Protein AF-A0A0D5M1M5-F1 (afdb_monomer_lite)

Sequence (143 aa):
MPSWPAIWQRRTAANPTSPWNDLGEPILQALVSACLTSKDVRKRLDKTRSEYARRREELSTALQAQGIDVLPVSGGFNVRVPLPQDAKDVAYALAKKGWLVRLGSTFEVQGSVEAIRVTVSTLQDGQAQRFAVDLKSCFARRP

Radius of gyration: 23.08 Å; chains: 1; bounding box: 60×32×63 Å

pLDDT: mean 82.31, std 17.96, range [35.56, 97.81]

Secondary structure (DSSP, 8-state):
-PPPPGGGSS-SSS-S--TTSSSHHHHHHHHHHHHHH-HHHHHHHHHHHHHHHHHHHHHHHHHHHTT---PPP-STTEEEEE-SS-HHHHHHHHHHTT---EEGGGG-SSS---EEEEE-TTPPTTHHHHHHHHHHHHS----

Structure (mmCIF, N/CA/C/O backbone):
data_AF-A0A0D5M1M5-F1
#
_entry.id   AF-A0A0D5M1M5-F1
#
loop_
_atom_site.group_PDB
_atom_site.id
_atom_site.type_symbol
_atom_site.label_atom_id
_atom_site.label_alt_id
_atom_site.label_comp_id
_atom_site.label_asym_id
_atom_site.label_entity_id
_atom_site.label_seq_id
_atom_site.pdbx_PDB_ins_code
_atom_site.Cartn_x
_atom_site.Cartn_y
_atom_site.Cartn_z
_atom_site.occupancy
_atom_site.B_iso_or_equiv
_atom_site.auth_seq_id
_atom_site.auth_comp_id
_atom_site.auth_asym_id
_atom_site.auth_atom_id
_atom_site.pdbx_PDB_model_num
ATOM 1 N N . MET A 1 1 ? 37.534 -10.722 -40.300 1.00 35.56 1 MET A N 1
ATOM 2 C CA . MET A 1 1 ? 37.577 -10.761 -38.821 1.00 35.56 1 MET A CA 1
ATOM 3 C C . MET A 1 1 ? 36.693 -9.641 -38.296 1.00 35.56 1 MET A C 1
ATOM 5 O O . MET A 1 1 ? 36.951 -8.508 -38.685 1.00 35.56 1 MET A O 1
ATOM 9 N N . PRO A 1 2 ? 35.627 -9.904 -37.522 1.00 40.38 2 PRO A N 1
ATOM 10 C CA . PRO A 1 2 ? 34.768 -8.829 -37.040 1.00 40.38 2 PRO A CA 1
ATOM 11 C C . PRO A 1 2 ? 35.430 -8.116 -35.852 1.00 40.38 2 PRO A C 1
ATOM 13 O O . PRO A 1 2 ? 35.797 -8.744 -34.860 1.00 40.38 2 PRO A O 1
ATOM 16 N N . SER A 1 3 ? 35.612 -6.802 -35.982 1.00 47.62 3 SER A N 1
ATOM 17 C CA . SER A 1 3 ? 36.157 -5.925 -34.945 1.00 47.62 3 SER A CA 1
ATOM 18 C C . SER A 1 3 ? 35.065 -5.543 -33.944 1.00 47.62 3 SER A C 1
ATOM 20 O O . SER A 1 3 ? 34.084 -4.894 -34.310 1.00 47.62 3 SER A O 1
ATOM 22 N N . TRP A 1 4 ? 35.232 -5.932 -32.683 1.00 46.00 4 TRP A N 1
ATOM 23 C CA . TRP A 1 4 ? 34.316 -5.573 -31.599 1.00 46.00 4 TRP A CA 1
ATOM 24 C C . TRP A 1 4 ? 34.488 -4.107 -31.138 1.00 46.00 4 TRP A C 1
ATOM 26 O O . TRP A 1 4 ? 35.584 -3.557 -31.271 1.00 46.00 4 TRP A O 1
ATOM 36 N N . PRO A 1 5 ? 33.447 -3.467 -30.562 1.00 47.94 5 PRO A N 1
ATOM 37 C CA . PRO A 1 5 ? 33.516 -2.098 -30.034 1.00 47.94 5 PRO A CA 1
ATOM 38 C C . PRO A 1 5 ? 34.494 -1.938 -28.853 1.00 47.94 5 PRO A C 1
ATOM 40 O O . PRO A 1 5 ? 34.624 -2.836 -28.020 1.00 47.94 5 PRO A O 1
ATOM 43 N N . ALA A 1 6 ? 35.105 -0.753 -28.718 1.00 52.12 6 ALA A N 1
ATOM 44 C CA . ALA A 1 6 ? 36.181 -0.435 -27.760 1.00 52.12 6 ALA A CA 1
ATOM 45 C C . ALA A 1 6 ? 35.868 -0.716 -26.273 1.00 52.12 6 ALA A C 1
ATOM 47 O O . ALA A 1 6 ? 36.783 -0.901 -25.470 1.00 52.12 6 ALA A O 1
ATOM 48 N N . ILE A 1 7 ? 34.588 -0.794 -25.891 1.00 50.28 7 ILE A N 1
ATOM 49 C CA . ILE A 1 7 ? 34.168 -1.097 -24.512 1.00 50.28 7 ILE A CA 1
ATOM 50 C C . ILE A 1 7 ? 34.529 -2.530 -24.080 1.00 50.28 7 ILE A C 1
ATOM 52 O O . ILE A 1 7 ? 34.652 -2.793 -22.888 1.00 50.28 7 ILE A O 1
ATOM 56 N N . TRP A 1 8 ? 34.754 -3.436 -25.039 1.00 50.66 8 TRP A N 1
ATOM 57 C CA . TRP A 1 8 ? 35.097 -4.843 -24.797 1.00 50.66 8 TRP A CA 1
ATOM 58 C C . TRP A 1 8 ? 36.598 -5.141 -24.879 1.00 50.66 8 TRP A C 1
ATOM 60 O O . TRP A 1 8 ? 37.022 -6.249 -24.568 1.00 50.66 8 TRP A O 1
ATOM 70 N N . GLN A 1 9 ? 37.426 -4.165 -25.261 1.00 54.56 9 GLN A N 1
ATOM 71 C CA . GLN A 1 9 ? 38.876 -4.358 -25.401 1.00 54.56 9 GLN A CA 1
ATOM 72 C C . GLN A 1 9 ? 39.642 -4.225 -24.074 1.00 54.56 9 GLN A C 1
ATOM 74 O O . GLN A 1 9 ? 40.811 -4.587 -23.999 1.00 54.56 9 GLN A O 1
ATOM 79 N N . ARG A 1 10 ? 39.007 -3.727 -23.005 1.00 49.62 10 ARG A N 1
ATOM 80 C CA . ARG A 1 10 ? 39.682 -3.336 -21.753 1.00 49.62 10 ARG A CA 1
ATOM 81 C C . ARG A 1 10 ? 39.542 -4.364 -20.616 1.00 49.62 10 ARG A C 1
ATOM 83 O O . ARG A 1 10 ? 39.410 -3.981 -19.458 1.00 49.62 10 ARG A O 1
ATOM 90 N N . ARG A 1 11 ? 39.536 -5.665 -20.936 1.00 49.06 11 ARG A N 1
ATOM 91 C CA . ARG A 1 11 ? 39.347 -6.765 -19.962 1.00 49.06 11 ARG A CA 1
ATOM 92 C C . ARG A 1 11 ? 40.309 -7.955 -20.135 1.00 49.06 11 ARG A C 1
ATOM 94 O O . ARG A 1 11 ? 39.995 -9.055 -19.711 1.00 49.06 11 ARG A O 1
ATOM 101 N N . THR A 1 12 ? 41.490 -7.766 -20.727 1.00 44.12 12 THR A N 1
ATOM 102 C CA . THR A 1 12 ? 42.458 -8.868 -20.947 1.00 44.12 12 THR A CA 1
ATOM 103 C C . THR A 1 12 ? 43.693 -8.835 -20.039 1.00 44.12 12 THR A C 1
ATOM 105 O O . THR A 1 12 ? 44.698 -9.452 -20.372 1.00 44.12 12 THR A O 1
ATOM 108 N N . ALA A 1 13 ? 43.654 -8.152 -18.888 1.00 46.38 13 ALA A N 1
ATOM 109 C CA . ALA A 1 13 ? 44.827 -8.044 -18.006 1.00 46.38 13 ALA A CA 1
ATOM 110 C C . ALA A 1 13 ? 44.547 -8.257 -16.503 1.00 46.38 13 ALA A C 1
ATOM 112 O O . ALA A 1 13 ? 45.207 -7.641 -15.671 1.00 46.38 13 ALA A O 1
ATOM 113 N N . ALA A 1 14 ? 43.597 -9.122 -16.125 1.00 45.53 14 ALA A N 1
ATOM 114 C CA . ALA A 1 14 ? 43.410 -9.497 -14.719 1.00 45.53 14 ALA A CA 1
ATOM 115 C C . ALA A 1 14 ? 43.052 -10.988 -14.539 1.00 45.53 14 ALA A C 1
ATOM 117 O O . ALA A 1 14 ? 41.954 -11.406 -14.871 1.00 45.53 14 ALA A O 1
ATOM 118 N N . ASN A 1 15 ? 44.023 -11.736 -13.997 1.00 42.28 15 ASN A N 1
ATOM 119 C CA . ASN A 1 15 ? 43.962 -12.967 -13.185 1.00 42.28 15 ASN A CA 1
ATOM 120 C C . ASN A 1 15 ? 43.069 -14.167 -13.641 1.00 42.28 15 ASN A C 1
ATOM 122 O O . ASN A 1 15 ? 41.848 -14.088 -13.550 1.00 42.28 15 ASN A O 1
ATOM 126 N N . PRO A 1 16 ? 43.640 -15.332 -14.030 1.00 46.12 16 PRO A N 1
ATOM 127 C CA . PRO A 1 16 ? 42.910 -16.401 -14.730 1.00 46.12 16 PRO A CA 1
ATOM 128 C C . PRO A 1 16 ? 42.181 -17.458 -13.862 1.00 46.12 16 PRO A C 1
ATOM 130 O O . PRO A 1 16 ? 41.919 -18.548 -14.364 1.00 46.12 16 PRO A O 1
ATOM 133 N N . THR A 1 17 ? 41.839 -17.221 -12.588 1.00 50.34 17 THR A N 1
ATOM 134 C CA . THR A 1 17 ? 41.402 -18.322 -11.685 1.00 50.34 17 THR A CA 1
ATOM 135 C C . THR A 1 17 ? 40.003 -18.242 -11.063 1.00 50.34 17 THR A C 1
ATOM 137 O O . THR A 1 17 ? 39.734 -18.986 -10.123 1.00 50.34 17 THR A O 1
ATOM 140 N N . SER A 1 18 ? 39.053 -17.459 -11.588 1.00 46.69 18 SER A N 1
ATOM 141 C CA . SER A 1 18 ? 37.647 -17.593 -11.151 1.00 46.69 18 SER A CA 1
ATOM 142 C C . SER A 1 18 ? 36.665 -17.699 -12.322 1.00 46.69 18 SER A C 1
ATOM 144 O O . SER A 1 18 ? 36.302 -16.680 -12.906 1.00 46.69 18 SER A O 1
ATOM 146 N N . PRO A 1 19 ? 36.180 -18.908 -12.664 1.00 48.09 19 PRO A N 1
ATOM 147 C CA . PRO A 1 19 ? 35.237 -19.103 -13.767 1.00 48.09 19 PRO A CA 1
ATOM 148 C C . PRO A 1 19 ? 33.807 -18.602 -13.478 1.00 48.09 19 PRO A C 1
ATOM 150 O O . PRO A 1 19 ? 32.930 -18.762 -14.322 1.00 48.09 19 PRO A O 1
ATOM 153 N N . TRP A 1 20 ? 33.551 -17.985 -12.318 1.00 50.91 20 TRP A N 1
ATOM 154 C CA . TRP A 1 20 ? 32.192 -17.659 -11.865 1.00 50.91 20 TRP A CA 1
ATOM 155 C C . TRP A 1 20 ? 31.849 -16.160 -11.820 1.00 50.91 20 TRP A C 1
ATOM 157 O O . TRP A 1 20 ? 30.681 -15.832 -11.630 1.00 50.91 20 TRP A O 1
ATOM 167 N N . ASN A 1 21 ? 32.799 -15.244 -12.056 1.00 51.84 21 ASN A N 1
ATOM 168 C CA . ASN A 1 21 ? 32.559 -13.798 -11.878 1.00 51.84 21 ASN A CA 1
ATOM 169 C C . ASN A 1 21 ? 32.402 -12.969 -13.168 1.00 51.84 21 ASN A C 1
ATOM 171 O O . ASN A 1 21 ? 32.090 -11.783 -13.075 1.00 51.84 21 ASN A O 1
ATOM 175 N N . ASP A 1 22 ? 32.568 -13.545 -14.364 1.00 55.19 22 ASP A N 1
ATOM 176 C CA . ASP A 1 22 ? 32.772 -12.730 -15.579 1.00 55.19 22 ASP A CA 1
ATOM 177 C C . ASP A 1 22 ? 31.671 -12.764 -16.653 1.00 55.19 22 ASP A C 1
ATOM 179 O O . ASP A 1 22 ? 31.790 -12.052 -17.649 1.00 55.19 22 ASP A O 1
ATOM 183 N N . LEU A 1 23 ? 30.575 -13.513 -16.469 1.00 53.78 23 LEU A N 1
ATOM 184 C CA . LEU A 1 23 ? 29.580 -13.713 -17.544 1.00 53.78 23 LEU A CA 1
ATOM 185 C C . LEU A 1 23 ? 28.137 -13.272 -17.226 1.00 53.78 23 LEU A C 1
ATOM 187 O O . LEU A 1 23 ? 27.349 -13.099 -18.153 1.00 53.78 23 LEU A O 1
ATOM 191 N N . GLY A 1 24 ? 27.773 -13.051 -15.957 1.00 58.69 24 GLY A N 1
ATOM 192 C CA . GLY A 1 24 ? 26.396 -12.683 -15.572 1.00 58.69 24 GLY A CA 1
ATOM 193 C C . GLY A 1 24 ? 26.084 -11.186 -15.695 1.00 58.69 24 GLY A C 1
ATOM 194 O O . GLY A 1 24 ? 25.084 -10.789 -16.296 1.00 58.69 24 GLY A O 1
ATOM 195 N N . GLU A 1 25 ? 26.980 -10.350 -15.173 1.00 70.56 25 GLU A N 1
ATOM 196 C CA . GLU A 1 25 ? 26.865 -8.884 -15.184 1.00 70.56 25 GLU A CA 1
ATOM 197 C C . GLU A 1 25 ? 26.722 -8.272 -16.592 1.00 70.56 25 GLU A C 1
ATOM 199 O O . GLU A 1 25 ? 25.848 -7.422 -16.788 1.00 70.56 25 GLU A O 1
ATOM 204 N N . PRO A 1 26 ? 27.487 -8.701 -17.619 1.00 81.62 26 PRO A N 1
ATOM 205 C CA . PRO A 1 26 ? 27.431 -8.042 -18.921 1.00 81.62 26 PRO A CA 1
ATOM 206 C C . PRO A 1 26 ? 26.124 -8.307 -19.684 1.00 81.62 26 PRO A C 1
ATOM 208 O O . PRO A 1 26 ? 25.669 -7.450 -20.441 1.00 81.62 26 PRO A O 1
ATOM 211 N N . ILE A 1 27 ? 25.484 -9.463 -19.466 1.00 88.12 27 ILE A N 1
ATOM 212 C CA . ILE A 1 27 ? 24.202 -9.801 -20.104 1.00 88.12 27 ILE A CA 1
ATOM 213 C C . ILE A 1 27 ? 23.068 -8.980 -19.485 1.00 88.12 27 ILE A C 1
ATOM 215 O O . ILE A 1 27 ? 22.264 -8.401 -20.216 1.00 88.12 27 ILE A O 1
ATOM 219 N N . LEU A 1 28 ? 23.016 -8.865 -18.153 1.00 90.94 28 LEU A N 1
ATOM 220 C CA . LEU A 1 28 ? 22.022 -8.023 -17.481 1.00 90.94 28 LEU A CA 1
ATOM 221 C C . LEU A 1 28 ? 22.181 -6.551 -17.873 1.00 90.94 28 LEU A C 1
ATOM 223 O O . LEU A 1 28 ? 21.190 -5.894 -18.188 1.00 90.94 28 LEU A O 1
ATOM 227 N N . GLN A 1 29 ? 23.414 -6.046 -17.936 1.00 91.19 29 GLN A N 1
ATOM 228 C CA . GLN A 1 29 ? 23.687 -4.670 -18.361 1.00 91.19 29 GLN A CA 1
ATOM 229 C C . GLN A 1 29 ? 23.282 -4.424 -19.821 1.00 91.19 29 GLN A C 1
ATOM 231 O O . GLN A 1 29 ? 22.672 -3.396 -20.123 1.00 91.19 29 GLN A O 1
ATOM 236 N N . ALA A 1 30 ? 23.546 -5.376 -20.721 1.00 90.06 30 ALA A N 1
ATOM 237 C CA . ALA A 1 30 ? 23.107 -5.294 -22.113 1.00 90.06 30 ALA A CA 1
ATOM 238 C C . ALA A 1 30 ? 21.573 -5.287 -22.234 1.00 90.06 30 ALA A C 1
ATOM 240 O O . ALA A 1 30 ? 21.018 -4.469 -22.970 1.00 90.06 30 ALA A O 1
ATOM 241 N N . LEU A 1 31 ? 20.879 -6.138 -21.472 1.00 92.12 31 LEU A N 1
ATOM 242 C CA . LEU A 1 31 ? 19.414 -6.175 -21.433 1.00 92.12 31 LEU A CA 1
ATOM 243 C C . LEU A 1 31 ? 18.822 -4.879 -20.868 1.00 92.12 31 LEU A C 1
ATOM 245 O O . LEU A 1 31 ? 17.892 -4.325 -21.452 1.00 92.12 31 LEU A O 1
ATOM 249 N N . VAL A 1 32 ? 19.374 -4.353 -19.771 1.00 92.38 32 VAL A N 1
ATOM 250 C CA . VAL A 1 32 ? 18.959 -3.062 -19.202 1.00 92.38 32 VAL A CA 1
ATOM 251 C C . VAL A 1 32 ? 19.170 -1.940 -20.220 1.00 92.38 32 VAL A C 1
ATOM 253 O O . VAL A 1 32 ? 18.257 -1.146 -20.441 1.00 92.38 32 VAL A O 1
ATOM 256 N N . SER A 1 33 ? 20.320 -1.904 -20.898 1.00 92.94 33 SER A N 1
ATOM 257 C CA . SER A 1 33 ? 20.618 -0.919 -21.946 1.00 92.94 33 SER A CA 1
ATOM 258 C C . SER A 1 33 ? 19.614 -0.981 -23.107 1.00 92.94 33 SER A C 1
ATOM 260 O O . SER A 1 33 ? 19.068 0.046 -23.530 1.00 92.94 33 SER A O 1
ATOM 262 N N . ALA A 1 34 ? 19.277 -2.188 -23.570 1.00 93.56 34 ALA A N 1
ATOM 263 C CA . ALA A 1 34 ? 18.255 -2.393 -24.594 1.00 93.56 34 ALA A CA 1
ATOM 264 C C . ALA A 1 34 ? 16.861 -1.927 -24.124 1.00 93.56 34 ALA A C 1
ATOM 266 O O . ALA A 1 34 ? 16.141 -1.246 -24.859 1.00 93.56 34 ALA A O 1
ATOM 267 N N . CYS A 1 35 ? 16.487 -2.225 -22.877 1.00 93.38 35 CYS A N 1
ATOM 268 C CA . CYS A 1 35 ? 15.217 -1.793 -22.295 1.00 93.38 35 CYS A CA 1
ATOM 269 C C . CYS A 1 35 ? 15.120 -0.267 -22.151 1.00 93.38 35 CYS A C 1
ATOM 271 O O . CYS A 1 35 ? 14.094 0.312 -22.505 1.00 93.38 35 CYS A O 1
ATOM 273 N N . LEU A 1 36 ? 16.179 0.395 -21.672 1.00 93.19 36 LEU A N 1
ATOM 274 C CA . LEU A 1 36 ? 16.213 1.850 -21.476 1.00 93.19 36 LEU A CA 1
ATOM 275 C C . LEU A 1 36 ? 16.150 2.625 -22.799 1.00 93.19 36 LEU A C 1
ATOM 277 O O . LEU A 1 36 ? 15.626 3.741 -22.843 1.00 93.19 36 LEU A O 1
ATOM 281 N N . THR A 1 37 ? 16.662 2.046 -23.887 1.00 94.06 37 THR A N 1
ATOM 282 C CA . THR A 1 37 ? 16.654 2.678 -25.214 1.00 94.06 37 THR A CA 1
ATOM 283 C C . THR A 1 37 ? 15.378 2.386 -26.010 1.00 94.06 37 THR A C 1
ATOM 285 O O . THR A 1 37 ? 14.958 3.236 -26.801 1.00 94.06 37 THR A O 1
ATOM 288 N N . SER A 1 38 ? 14.690 1.271 -25.742 1.00 96.50 38 SER A N 1
ATOM 289 C CA . SER A 1 38 ? 13.468 0.854 -26.442 1.00 96.50 38 SER A CA 1
ATOM 290 C C . SER A 1 38 ? 12.288 1.823 -26.274 1.00 96.50 38 SER A C 1
ATOM 292 O O . SER A 1 38 ? 11.913 2.216 -25.168 1.00 96.50 38 SER A O 1
ATOM 294 N N . LYS A 1 39 ? 11.641 2.184 -27.392 1.00 94.75 39 LYS A N 1
ATOM 295 C CA . LYS A 1 39 ? 10.401 2.984 -27.391 1.00 94.75 39 LYS A CA 1
ATOM 296 C C . LYS A 1 39 ? 9.205 2.191 -26.859 1.00 94.75 39 LYS A C 1
ATOM 298 O O . LYS A 1 39 ? 8.355 2.761 -26.181 1.00 94.75 39 LYS A O 1
ATOM 303 N N . ASP A 1 40 ? 9.144 0.890 -27.129 1.00 95.62 40 ASP A N 1
ATOM 304 C CA . ASP A 1 40 ? 8.027 0.047 -26.691 1.00 95.62 40 ASP A CA 1
ATOM 305 C C . ASP A 1 40 ? 8.053 -0.193 -25.183 1.00 95.62 40 ASP A C 1
ATOM 307 O O . ASP A 1 40 ? 7.004 -0.175 -24.538 1.00 95.62 40 ASP A O 1
ATOM 311 N N . VAL A 1 41 ? 9.246 -0.340 -24.597 1.00 95.19 41 VAL A N 1
ATOM 312 C CA . VAL A 1 41 ? 9.402 -0.413 -23.137 1.00 95.19 41 VAL A CA 1
ATOM 313 C C . VAL A 1 41 ? 8.940 0.889 -22.485 1.00 95.19 41 VAL A C 1
ATOM 315 O O . VAL A 1 41 ? 8.167 0.838 -21.531 1.00 95.19 41 VAL A O 1
ATOM 318 N N . ARG A 1 42 ? 9.313 2.054 -23.035 1.00 93.69 42 ARG A N 1
ATOM 319 C CA . ARG A 1 42 ? 8.833 3.357 -22.537 1.00 93.69 42 ARG A CA 1
ATOM 320 C C . ARG A 1 42 ? 7.309 3.473 -22.593 1.00 93.69 42 ARG A C 1
ATOM 322 O O . ARG A 1 42 ? 6.698 3.764 -21.572 1.00 93.69 42 ARG A O 1
ATOM 329 N N . LYS A 1 43 ? 6.678 3.125 -23.723 1.00 94.75 43 LYS A N 1
ATOM 330 C CA . LYS A 1 43 ? 5.205 3.112 -23.846 1.00 94.75 43 LYS A CA 1
ATOM 331 C C . LYS A 1 43 ? 4.537 2.208 -22.803 1.00 94.75 43 LYS A C 1
ATOM 333 O O . LYS A 1 43 ? 3.504 2.566 -22.240 1.00 94.75 43 LYS A O 1
ATOM 338 N N . ARG A 1 44 ? 5.114 1.031 -22.528 1.00 94.56 44 ARG A N 1
ATOM 339 C CA . ARG A 1 44 ? 4.611 0.113 -21.489 1.00 94.56 44 ARG A CA 1
ATOM 340 C C . ARG A 1 44 ? 4.763 0.698 -20.085 1.00 94.56 44 ARG A C 1
ATOM 342 O O . ARG A 1 44 ? 3.847 0.545 -19.277 1.00 94.56 44 ARG A O 1
ATOM 349 N N . LEU A 1 45 ? 5.878 1.371 -19.799 1.00 92.56 45 LEU A N 1
ATOM 350 C CA . LEU A 1 45 ? 6.095 2.062 -18.527 1.00 92.56 45 LEU A CA 1
ATOM 351 C C . LEU A 1 45 ? 5.092 3.199 -18.331 1.00 92.56 45 LEU A C 1
ATOM 353 O O . LEU A 1 45 ? 4.486 3.271 -17.266 1.00 92.56 45 LEU A O 1
ATOM 357 N N . ASP A 1 46 ? 4.850 4.017 -19.356 1.00 92.62 46 ASP A N 1
ATOM 358 C CA . ASP A 1 46 ? 3.876 5.112 -19.290 1.00 92.62 46 ASP A CA 1
ATOM 359 C C . ASP A 1 46 ? 2.460 4.585 -19.037 1.00 92.62 46 ASP A C 1
ATOM 361 O O . ASP A 1 46 ? 1.777 5.054 -18.126 1.00 92.62 46 ASP A O 1
ATOM 365 N N . LYS A 1 47 ? 2.047 3.529 -19.753 1.00 93.50 47 LYS A N 1
ATOM 366 C CA . LYS A 1 47 ? 0.762 2.860 -19.498 1.00 93.50 47 LYS A CA 1
ATOM 367 C C . LYS A 1 47 ? 0.669 2.344 -18.059 1.00 93.50 47 LYS A C 1
ATOM 369 O O . LYS A 1 47 ? -0.321 2.581 -17.375 1.00 93.50 47 LYS A O 1
ATOM 374 N N . THR A 1 48 ? 1.711 1.662 -17.587 1.00 92.50 48 THR A N 1
ATOM 375 C CA . THR A 1 48 ? 1.765 1.111 -16.223 1.00 92.50 48 THR A CA 1
ATOM 376 C C . THR A 1 48 ? 1.709 2.219 -15.167 1.00 92.50 48 THR A C 1
ATOM 378 O O . THR A 1 48 ? 1.038 2.074 -14.147 1.00 92.50 48 THR A O 1
ATOM 381 N N . ARG A 1 49 ? 2.368 3.357 -15.419 1.00 91.75 49 ARG A N 1
ATOM 382 C CA . ARG A 1 49 ? 2.339 4.534 -14.545 1.00 91.75 49 ARG A CA 1
ATOM 383 C C . ARG A 1 49 ? 0.924 5.085 -14.400 1.00 91.75 49 ARG A C 1
ATOM 385 O O . ARG A 1 49 ? 0.515 5.366 -13.273 1.00 91.75 49 ARG A O 1
ATOM 392 N N . SER A 1 50 ? 0.189 5.200 -15.506 1.00 92.31 50 SER A N 1
ATOM 393 C CA . SER A 1 50 ? -1.208 5.644 -15.505 1.00 92.31 50 SER A CA 1
ATOM 394 C C . SER A 1 50 ? -2.118 4.671 -14.754 1.00 92.31 50 SER A C 1
ATOM 396 O O . SER A 1 50 ? -2.916 5.108 -13.929 1.00 92.31 50 SER A O 1
ATOM 398 N N . GLU A 1 51 ? -1.948 3.359 -14.941 1.00 92.94 51 GLU A N 1
ATOM 399 C CA . GLU A 1 51 ? -2.714 2.352 -14.187 1.00 92.94 51 GLU A CA 1
ATOM 400 C C . GLU A 1 51 ? -2.448 2.428 -12.681 1.00 92.94 51 GLU A C 1
ATOM 402 O O . GLU A 1 51 ? -3.377 2.401 -11.876 1.00 92.94 51 GLU A O 1
ATOM 407 N N . TYR A 1 52 ? -1.188 2.574 -12.265 1.00 93.25 52 TYR A N 1
ATOM 408 C CA . TYR A 1 52 ? -0.875 2.731 -10.846 1.00 93.25 52 TYR A CA 1
ATOM 409 C C . TYR A 1 52 ? -1.402 4.043 -10.274 1.00 93.25 52 TYR A C 1
ATOM 411 O O . TYR A 1 52 ? -1.769 4.068 -9.101 1.00 93.25 52 TYR A O 1
ATOM 419 N N . ALA A 1 53 ? -1.433 5.123 -11.060 1.00 91.94 53 ALA A N 1
ATOM 420 C CA . ALA A 1 53 ? -2.056 6.373 -10.639 1.00 91.94 53 ALA A CA 1
ATOM 421 C C . ALA A 1 53 ? -3.563 6.186 -10.421 1.00 91.94 53 ALA A C 1
ATOM 423 O O . ALA A 1 53 ? -4.045 6.503 -9.338 1.00 91.94 53 ALA A O 1
ATOM 424 N N . ARG A 1 54 ? -4.266 5.567 -11.380 1.00 92.69 54 ARG A N 1
ATOM 425 C CA . ARG A 1 54 ? -5.697 5.247 -11.269 1.00 92.69 54 ARG A CA 1
ATOM 426 C C . ARG A 1 54 ? -6.002 4.400 -10.031 1.00 92.69 54 ARG A C 1
ATOM 428 O O . ARG A 1 54 ? -6.839 4.782 -9.227 1.00 92.69 54 ARG A O 1
ATOM 435 N N . ARG A 1 55 ? -5.283 3.292 -9.825 1.00 94.56 55 ARG A N 1
ATOM 436 C CA . ARG A 1 55 ? -5.515 2.404 -8.669 1.00 94.56 55 ARG A CA 1
ATOM 437 C C . ARG A 1 55 ? -5.191 3.053 -7.326 1.00 94.56 55 ARG A C 1
ATOM 439 O O . ARG A 1 55 ? -5.804 2.712 -6.319 1.00 94.56 55 ARG A O 1
ATOM 446 N N . ARG A 1 56 ? -4.205 3.960 -7.285 1.00 93.31 56 ARG A N 1
ATOM 447 C CA . ARG A 1 56 ? -3.950 4.765 -6.081 1.00 93.31 56 ARG A CA 1
ATOM 448 C C . ARG A 1 56 ? -5.126 5.677 -5.792 1.00 93.31 56 ARG A C 1
ATOM 450 O O . ARG A 1 56 ? -5.534 5.732 -4.643 1.00 93.31 56 ARG A O 1
ATOM 457 N N . GLU A 1 57 ? -5.647 6.352 -6.810 1.00 92.69 57 GLU A N 1
ATOM 458 C CA . GLU A 1 57 ? -6.800 7.233 -6.650 1.00 92.69 57 GLU A CA 1
ATOM 459 C C . GLU A 1 57 ? -8.018 6.451 -6.159 1.00 92.69 57 GLU A C 1
ATOM 461 O O . GLU A 1 57 ? -8.603 6.809 -5.148 1.00 92.69 57 GLU A O 1
ATOM 466 N N . GLU A 1 58 ? -8.313 5.303 -6.771 1.00 94.75 58 GLU A N 1
ATOM 467 C CA . GLU A 1 58 ? -9.411 4.427 -6.347 1.00 94.75 58 GLU A CA 1
ATOM 468 C C . GLU A 1 58 ? -9.292 3.985 -4.889 1.00 94.75 58 GLU A C 1
ATOM 470 O O . GLU A 1 58 ? -10.279 4.010 -4.151 1.00 94.75 58 GLU A O 1
ATOM 475 N N . LEU A 1 59 ? -8.089 3.599 -4.455 1.00 95.62 59 LEU A N 1
ATOM 476 C CA . LEU A 1 59 ? -7.843 3.256 -3.059 1.00 95.62 59 LEU A CA 1
ATOM 477 C C . LEU A 1 59 ? -7.997 4.475 -2.144 1.00 95.62 59 LEU A C 1
ATOM 479 O O . LEU A 1 59 ? -8.639 4.361 -1.104 1.00 95.62 59 LEU A O 1
ATOM 483 N N . SER A 1 60 ? -7.448 5.629 -2.522 1.00 94.31 60 SER A N 1
ATOM 484 C CA . SER A 1 60 ? -7.564 6.865 -1.743 1.00 94.31 60 SER A CA 1
ATOM 485 C C . SER A 1 60 ? -9.021 7.289 -1.576 1.00 94.31 60 SER A C 1
ATOM 487 O O . SER A 1 60 ? -9.458 7.519 -0.451 1.00 94.31 60 SER A O 1
ATOM 489 N N . THR A 1 61 ? -9.798 7.308 -2.662 1.00 94.81 61 THR A N 1
ATOM 490 C CA . THR A 1 61 ? -11.233 7.609 -2.637 1.00 94.81 61 THR A CA 1
ATOM 491 C C . THR A 1 61 ? -11.992 6.606 -1.769 1.00 94.81 61 THR A C 1
ATOM 493 O O . THR A 1 61 ? -12.828 6.999 -0.958 1.00 94.81 61 THR A O 1
ATOM 496 N N . ALA A 1 62 ? -11.693 5.307 -1.890 1.00 96.81 62 ALA A N 1
ATOM 497 C CA . ALA A 1 62 ? -12.338 4.278 -1.078 1.00 96.81 62 ALA A CA 1
ATOM 498 C C . ALA A 1 62 ? -12.042 4.442 0.422 1.00 96.81 62 ALA A C 1
ATOM 500 O O . ALA A 1 62 ? -12.944 4.285 1.244 1.00 96.81 62 ALA A O 1
ATOM 501 N N . LEU A 1 63 ? -10.802 4.779 0.785 1.00 96.06 63 LEU A N 1
ATOM 502 C CA . LEU A 1 63 ? -10.396 5.037 2.169 1.00 96.06 63 LEU A CA 1
ATOM 503 C C . LEU A 1 63 ? -11.067 6.295 2.732 1.00 96.06 63 LEU A C 1
ATOM 505 O O . LEU A 1 63 ? -11.645 6.246 3.819 1.00 96.06 63 LEU A O 1
ATOM 509 N N . GLN A 1 64 ? -11.082 7.383 1.961 1.00 95.00 64 GLN A N 1
ATOM 510 C CA . GLN A 1 64 ? -11.761 8.628 2.329 1.00 95.00 64 GLN A CA 1
ATOM 511 C C . GLN A 1 64 ? -13.266 8.417 2.534 1.00 95.00 64 GLN A C 1
ATOM 513 O O . GLN A 1 64 ? -13.827 8.929 3.500 1.00 95.00 64 GLN A O 1
ATOM 518 N N . ALA A 1 65 ? -13.912 7.590 1.706 1.00 96.31 65 ALA A N 1
ATOM 519 C CA . ALA A 1 65 ? -15.321 7.226 1.876 1.00 96.31 65 ALA A CA 1
ATOM 520 C C . ALA A 1 65 ? -15.605 6.465 3.189 1.00 96.31 65 ALA A C 1
ATOM 522 O O . ALA A 1 65 ? -16.734 6.474 3.670 1.00 96.31 65 ALA A O 1
ATOM 523 N N . GLN A 1 66 ? -14.594 5.828 3.792 1.00 96.00 66 GLN A N 1
ATOM 524 C CA . GLN A 1 66 ? -14.672 5.199 5.120 1.00 96.00 66 GLN A CA 1
ATOM 525 C C . GLN A 1 66 ? -14.210 6.136 6.260 1.00 96.00 66 GLN A C 1
ATOM 527 O O . GLN A 1 66 ? -14.090 5.714 7.421 1.00 96.00 66 GLN A O 1
ATOM 532 N N . GLY A 1 67 ? -13.934 7.407 5.949 1.00 94.00 67 GLY A N 1
ATOM 533 C CA . GLY A 1 67 ? -13.400 8.398 6.884 1.00 94.00 67 GLY A CA 1
ATOM 534 C C . GLY A 1 67 ? -11.988 8.058 7.360 1.00 94.00 67 GLY A C 1
ATOM 535 O O . GLY A 1 67 ? -11.701 8.196 8.548 1.00 94.00 67 GLY A O 1
ATOM 536 N N . ILE A 1 68 ? -11.154 7.505 6.475 1.00 93.69 68 ILE A N 1
ATOM 537 C CA . ILE A 1 68 ? -9.745 7.201 6.738 1.00 93.69 68 ILE A CA 1
ATOM 538 C C . ILE A 1 68 ? -8.899 8.167 5.917 1.00 93.69 68 ILE A C 1
ATOM 540 O O . ILE A 1 68 ? -8.965 8.163 4.685 1.00 93.69 68 ILE A O 1
ATOM 544 N N . ASP A 1 69 ? -8.097 8.973 6.605 1.00 87.38 69 ASP A N 1
ATOM 545 C CA . ASP A 1 69 ? -7.193 9.910 5.953 1.00 87.38 69 ASP A CA 1
ATOM 546 C C . ASP A 1 69 ? -6.099 9.171 5.182 1.00 87.38 69 ASP A C 1
ATOM 548 O O . ASP A 1 69 ? -5.613 8.110 5.581 1.00 87.38 69 ASP A O 1
ATOM 552 N N . VAL A 1 70 ? -5.684 9.760 4.064 1.00 83.88 70 VAL A N 1
ATOM 553 C CA . VAL A 1 70 ? -4.597 9.246 3.233 1.00 83.88 70 VAL A CA 1
ATOM 554 C C . VAL A 1 70 ? -3.585 10.355 3.037 1.00 83.88 70 VAL A C 1
ATOM 556 O O . VAL A 1 70 ? -3.934 11.468 2.643 1.00 83.88 70 VAL A O 1
ATOM 559 N N . LEU A 1 71 ? -2.316 10.055 3.307 1.00 80.50 71 LEU A N 1
ATOM 560 C CA . LEU A 1 71 ? -1.250 11.022 3.082 1.00 80.50 71 LEU A CA 1
ATOM 561 C C . LEU A 1 71 ? -1.001 11.183 1.573 1.00 80.50 71 LEU A C 1
ATOM 563 O O . LEU A 1 71 ? -0.937 10.170 0.864 1.00 80.50 71 LEU A O 1
ATOM 567 N N . PRO A 1 72 ? -0.809 12.419 1.072 1.00 70.31 72 PRO A N 1
ATOM 568 C CA . PRO A 1 72 ? -0.526 12.662 -0.336 1.00 70.31 72 PRO A CA 1
ATOM 569 C C . PRO A 1 72 ? 0.677 11.843 -0.808 1.00 70.31 72 PRO A C 1
ATOM 571 O O . PRO A 1 72 ? 1.752 11.875 -0.205 1.00 70.31 72 PRO A O 1
ATOM 574 N N . VAL A 1 73 ? 0.507 11.100 -1.902 1.00 69.69 73 VAL A N 1
ATOM 575 C CA . VAL A 1 73 ? 1.572 10.260 -2.455 1.00 69.69 73 VAL A CA 1
ATOM 576 C C . VAL A 1 73 ? 2.300 11.025 -3.560 1.00 69.69 73 VAL A C 1
ATOM 578 O O . VAL A 1 73 ? 1.691 11.395 -4.558 1.00 69.69 73 VAL A O 1
ATOM 581 N N . SER A 1 74 ? 3.619 11.201 -3.444 1.00 64.88 74 SER A N 1
ATOM 582 C CA . SER A 1 74 ? 4.442 11.863 -4.474 1.00 64.88 74 SER A CA 1
ATOM 583 C C . SER A 1 74 ? 4.731 10.995 -5.715 1.00 64.88 74 SER A C 1
ATOM 585 O O . SER A 1 74 ? 5.370 11.453 -6.661 1.00 64.88 74 SER A O 1
ATOM 587 N N . GLY A 1 75 ? 4.254 9.742 -5.753 1.00 75.81 75 GLY A N 1
ATOM 588 C CA . GLY A 1 75 ? 4.402 8.832 -6.893 1.00 75.81 75 GLY A CA 1
ATOM 589 C C . GLY A 1 75 ? 4.446 7.346 -6.516 1.00 75.81 75 GLY A C 1
ATOM 590 O O . GLY A 1 75 ? 4.060 6.939 -5.425 1.00 75.81 75 GLY A O 1
ATOM 591 N N . GLY A 1 76 ? 4.924 6.500 -7.433 1.00 86.56 76 GLY A N 1
ATOM 592 C CA . GLY A 1 76 ? 5.141 5.070 -7.173 1.00 86.56 76 GLY A CA 1
ATOM 593 C C . GLY A 1 76 ? 3.889 4.213 -7.352 1.00 86.56 76 GLY A C 1
ATOM 594 O O . GLY A 1 76 ? 3.187 4.365 -8.342 1.00 86.56 76 GLY A O 1
ATOM 595 N N . PHE A 1 77 ? 3.651 3.269 -6.442 1.00 90.25 77 PHE A N 1
ATOM 596 C CA . PHE A 1 77 ? 2.471 2.384 -6.400 1.00 90.25 77 PHE A CA 1
ATOM 597 C C . PHE A 1 77 ? 2.094 2.016 -4.954 1.00 90.25 77 PHE A C 1
ATOM 599 O O . PHE A 1 77 ? 1.398 1.036 -4.703 1.00 90.25 77 PHE A O 1
ATOM 606 N N . ASN A 1 78 ? 2.598 2.783 -3.989 1.00 91.00 78 ASN A N 1
ATOM 607 C CA . ASN A 1 78 ? 2.417 2.531 -2.569 1.00 91.00 78 ASN A CA 1
ATOM 608 C C . ASN A 1 78 ? 1.617 3.675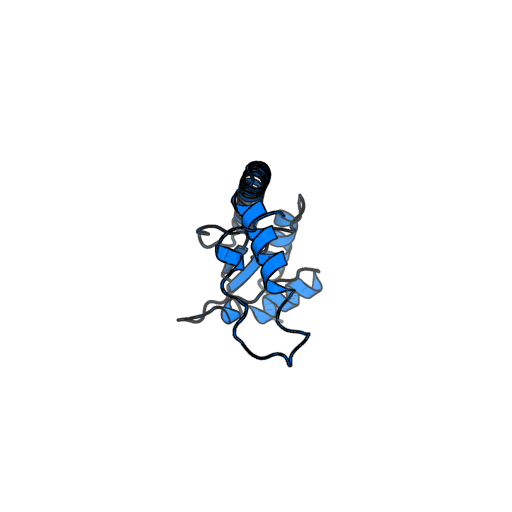 -1.958 1.00 91.00 78 ASN A C 1
ATOM 610 O O . ASN A 1 78 ? 1.946 4.831 -2.198 1.00 91.00 78 ASN A O 1
ATOM 614 N N . VAL A 1 79 ? 0.614 3.349 -1.155 1.00 91.25 79 VAL A N 1
ATOM 615 C CA . VAL A 1 79 ? -0.193 4.310 -0.401 1.00 91.25 79 VAL A CA 1
ATOM 616 C C . VAL A 1 79 ? 0.148 4.148 1.075 1.00 91.25 79 VAL A C 1
ATOM 618 O O . VAL A 1 79 ? 0.171 3.025 1.585 1.00 91.25 79 VAL A O 1
ATOM 621 N N . ARG A 1 80 ? 0.475 5.256 1.746 1.00 90.25 80 ARG A N 1
ATOM 622 C CA . ARG A 1 80 ? 0.694 5.295 3.197 1.00 90.25 80 ARG A CA 1
ATOM 623 C C . ARG A 1 80 ? -0.611 5.694 3.874 1.00 90.25 80 ARG A C 1
ATOM 625 O O . ARG A 1 80 ? -1.143 6.761 3.581 1.00 90.25 80 ARG A O 1
ATOM 632 N N . VAL A 1 81 ? -1.095 4.837 4.766 1.00 92.44 81 VAL A N 1
ATOM 633 C CA . VAL A 1 81 ? -2.344 5.041 5.501 1.00 92.44 81 VAL A CA 1
ATOM 634 C C . VAL A 1 81 ? -2.007 5.194 6.983 1.00 92.44 81 VAL A C 1
ATOM 636 O O . VAL A 1 81 ? -1.547 4.211 7.573 1.00 92.44 81 VAL A O 1
ATOM 639 N N . PRO A 1 82 ? -2.157 6.394 7.570 1.00 90.88 82 PRO A N 1
ATOM 640 C CA . PRO A 1 82 ? -2.035 6.586 9.007 1.00 90.88 82 PRO A CA 1
ATOM 641 C C . PRO A 1 82 ? -3.147 5.830 9.739 1.00 90.88 82 PRO A C 1
ATOM 643 O O . PRO A 1 82 ? -4.260 5.671 9.235 1.00 90.88 82 PRO A O 1
ATOM 646 N N . LEU A 1 83 ? -2.828 5.338 10.927 1.00 91.31 83 LEU A N 1
ATOM 647 C CA . LEU A 1 83 ? -3.682 4.497 11.745 1.00 91.31 83 LEU A CA 1
ATOM 648 C C . LEU A 1 83 ? -3.907 5.158 13.110 1.00 91.31 83 LEU A C 1
ATOM 650 O O . LEU A 1 83 ? -2.984 5.744 13.670 1.00 91.31 83 LEU A O 1
ATOM 654 N N . PRO A 1 84 ? -5.116 5.045 13.683 1.00 88.56 84 PRO A N 1
ATOM 655 C CA . PRO A 1 84 ? -5.424 5.616 14.996 1.00 88.56 84 PRO A CA 1
ATOM 656 C C . PRO A 1 84 ? -4.934 4.751 16.175 1.00 88.56 84 PRO A C 1
ATOM 658 O O . PRO A 1 84 ? -5.153 5.105 17.330 1.00 88.56 84 PRO A O 1
ATOM 661 N N . GLN A 1 85 ? -4.345 3.585 15.901 1.00 89.50 85 GLN A N 1
ATOM 662 C CA . GLN A 1 85 ? -3.935 2.574 16.879 1.00 89.50 85 GLN A CA 1
ATOM 663 C C . GLN A 1 85 ? -2.714 1.801 16.351 1.00 89.50 85 GLN A C 1
ATOM 665 O O . GLN A 1 85 ? -2.339 1.989 15.193 1.00 89.50 85 GLN A O 1
ATOM 670 N N . ASP A 1 86 ? -2.152 0.906 17.169 1.00 91.19 86 ASP A N 1
ATOM 671 C CA . ASP A 1 86 ? -0.948 0.130 16.842 1.00 91.19 86 ASP A CA 1
ATOM 672 C C . ASP A 1 86 ? -1.043 -0.570 15.470 1.00 91.19 86 ASP A C 1
ATOM 674 O O . ASP A 1 86 ? -1.976 -1.330 15.167 1.00 91.19 86 ASP A O 1
ATOM 678 N N . ALA A 1 87 ? -0.054 -0.301 14.617 1.00 92.50 87 ALA A N 1
ATOM 679 C CA . ALA A 1 87 ? -0.006 -0.795 13.251 1.00 92.50 87 ALA A CA 1
ATOM 680 C C . ALA A 1 87 ? 0.134 -2.322 13.159 1.00 92.50 87 ALA A C 1
ATOM 682 O O . ALA A 1 87 ? -0.341 -2.913 12.183 1.00 92.50 87 ALA A O 1
ATOM 683 N N . LYS A 1 88 ? 0.759 -2.983 14.143 1.00 92.81 88 LYS A N 1
ATOM 684 C CA . LYS A 1 88 ? 0.885 -4.449 14.187 1.00 92.81 88 LYS A CA 1
ATOM 685 C C . LYS A 1 88 ? -0.467 -5.094 14.448 1.00 92.81 88 LYS A C 1
ATOM 687 O O . LYS A 1 88 ? -0.804 -6.055 13.757 1.00 92.81 88 LYS A O 1
ATOM 692 N N . ASP A 1 89 ? -1.253 -4.542 15.368 1.00 93.62 89 ASP A N 1
ATOM 693 C CA . ASP A 1 89 ? -2.594 -5.050 15.678 1.00 93.62 89 ASP A CA 1
ATOM 694 C C . ASP A 1 89 ? -3.523 -4.934 14.465 1.00 93.62 89 ASP A C 1
ATOM 696 O O . ASP A 1 89 ? -4.201 -5.898 14.089 1.00 93.62 89 ASP A O 1
ATOM 700 N N . VAL A 1 90 ? -3.496 -3.781 13.784 1.00 94.88 90 VAL A N 1
ATOM 701 C CA . VAL A 1 90 ? -4.245 -3.573 12.534 1.00 94.88 90 VAL A CA 1
ATOM 702 C C . VAL A 1 90 ? -3.775 -4.539 11.447 1.00 94.88 90 VAL A C 1
ATOM 704 O O . VAL A 1 90 ? -4.604 -5.190 10.810 1.00 94.88 90 VAL A O 1
ATOM 707 N N . ALA A 1 91 ? -2.463 -4.673 11.237 1.00 94.75 91 ALA A N 1
ATOM 708 C CA . ALA A 1 91 ? -1.914 -5.571 10.223 1.00 94.75 91 ALA A CA 1
ATOM 709 C C . ALA A 1 91 ? -2.279 -7.039 10.492 1.00 94.75 91 ALA A C 1
ATOM 711 O O . ALA A 1 91 ? -2.610 -7.773 9.561 1.00 94.75 91 ALA A O 1
ATOM 712 N N . TYR A 1 92 ? -2.277 -7.465 11.755 1.00 95.19 92 TYR A N 1
ATOM 713 C CA . TYR A 1 92 ? -2.688 -8.810 12.147 1.00 95.19 92 TYR A CA 1
ATOM 714 C C . TYR A 1 92 ? -4.190 -9.046 11.922 1.0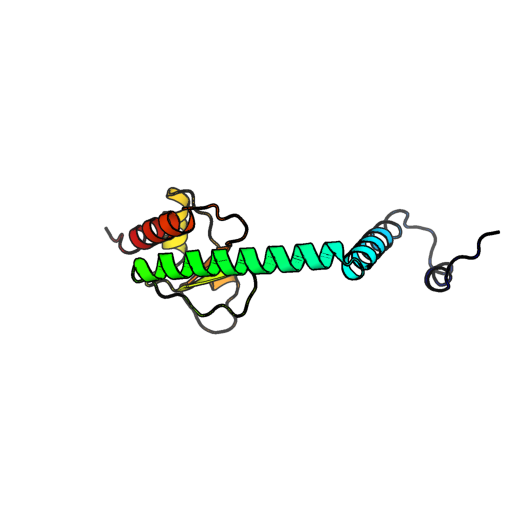0 95.19 92 TYR A C 1
ATOM 716 O O . TYR A 1 92 ? -4.586 -10.086 11.389 1.00 95.19 92 TYR A O 1
ATOM 724 N N . ALA A 1 93 ? -5.041 -8.076 12.265 1.00 95.56 93 ALA A N 1
ATOM 725 C CA . ALA A 1 93 ? -6.478 -8.153 12.001 1.00 95.56 93 ALA A CA 1
ATOM 726 C C . ALA A 1 93 ? -6.795 -8.190 10.493 1.00 95.56 93 ALA A C 1
ATOM 728 O O . ALA A 1 93 ? -7.661 -8.954 10.062 1.00 95.56 93 ALA A O 1
ATOM 729 N N . LEU A 1 94 ? -6.058 -7.424 9.686 1.00 96.50 94 LEU A N 1
ATOM 730 C CA . LEU A 1 94 ? -6.125 -7.452 8.225 1.00 96.50 94 LEU A CA 1
ATOM 731 C C . LEU A 1 94 ? -5.669 -8.796 7.644 1.00 96.50 94 LEU A C 1
ATOM 733 O O . LEU A 1 94 ? -6.327 -9.327 6.747 1.00 96.50 94 LEU A O 1
ATOM 737 N N . ALA A 1 95 ? -4.603 -9.390 8.185 1.00 96.62 95 ALA A N 1
ATOM 738 C CA . ALA A 1 95 ? -4.123 -10.702 7.754 1.00 96.62 95 ALA A CA 1
ATOM 739 C C . ALA A 1 95 ? -5.195 -11.788 7.933 1.00 96.62 95 ALA A C 1
ATOM 741 O O . ALA A 1 95 ? -5.402 -12.598 7.031 1.00 96.62 95 ALA A O 1
ATOM 742 N N . LYS A 1 96 ? -5.965 -11.747 9.033 1.00 96.62 96 LYS A N 1
ATOM 743 C CA . LYS A 1 96 ? -7.121 -12.644 9.251 1.00 96.62 96 LYS A CA 1
ATOM 744 C C . LYS A 1 96 ? -8.229 -12.487 8.204 1.00 96.62 96 LYS A C 1
ATOM 746 O O . LYS A 1 96 ? -9.021 -13.404 8.019 1.00 96.62 96 LYS A O 1
ATOM 751 N N . LYS A 1 97 ? -8.290 -11.341 7.525 1.00 96.25 97 LYS A N 1
ATOM 752 C CA . LYS A 1 97 ? -9.230 -11.042 6.432 1.00 96.25 97 LYS A CA 1
ATOM 753 C C . LYS A 1 97 ? -8.638 -11.318 5.040 1.00 96.25 97 LYS A C 1
ATOM 755 O O . LYS A 1 97 ? -9.314 -11.095 4.037 1.00 96.25 97 LYS A O 1
ATOM 760 N N . GLY A 1 98 ? -7.403 -11.823 4.977 1.00 96.38 98 GLY A N 1
ATOM 761 C CA . GLY A 1 98 ? -6.701 -12.163 3.738 1.00 96.38 98 GLY A CA 1
ATOM 762 C C . GLY A 1 98 ? -5.848 -11.033 3.155 1.00 96.38 98 GLY A C 1
ATOM 763 O O . GLY A 1 98 ? -5.391 -11.149 2.021 1.00 96.38 98 GLY A O 1
ATOM 764 N N . TRP A 1 99 ? -5.615 -9.952 3.903 1.00 97.06 99 TRP A N 1
ATOM 765 C CA . TRP A 1 99 ? -4.829 -8.810 3.438 1.00 97.06 99 TRP A CA 1
ATOM 766 C C . TRP A 1 99 ? -3.403 -8.842 3.983 1.00 97.06 99 TRP A C 1
ATOM 768 O O . TRP A 1 99 ? -3.187 -8.852 5.193 1.00 97.06 99 TRP A O 1
ATOM 778 N N . LEU A 1 100 ? -2.417 -8.780 3.087 1.00 94.88 100 LEU A N 1
ATOM 779 C CA . LEU A 1 100 ? -1.015 -8.601 3.453 1.00 94.88 100 LEU A CA 1
ATOM 780 C C . LEU A 1 100 ? -0.609 -7.135 3.266 1.00 94.88 100 LEU A C 1
ATOM 782 O O . LEU A 1 100 ? -0.598 -6.624 2.147 1.00 94.88 100 LEU A O 1
ATOM 786 N N . VAL A 1 101 ? -0.230 -6.475 4.360 1.00 94.38 101 VAL A N 1
ATOM 787 C CA . VAL A 1 101 ? 0.252 -5.08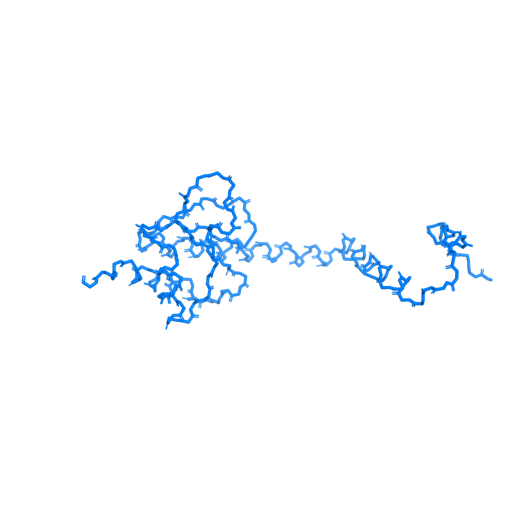4 4.367 1.00 94.38 101 VAL A CA 1
ATOM 788 C C . VAL A 1 101 ? 1.653 -4.994 4.967 1.00 94.38 101 VAL A C 1
ATOM 790 O O . VAL A 1 101 ? 2.128 -5.920 5.627 1.00 94.38 101 VAL A O 1
ATOM 793 N N . ARG A 1 102 ? 2.351 -3.882 4.721 1.00 92.31 102 ARG A N 1
ATOM 794 C CA . ARG A 1 102 ? 3.650 -3.599 5.350 1.00 92.31 102 ARG A CA 1
ATOM 795 C C . ARG A 1 102 ? 3.485 -2.545 6.434 1.00 92.31 102 ARG A C 1
ATOM 797 O O . ARG A 1 102 ? 2.776 -1.569 6.222 1.00 92.31 102 ARG A O 1
ATOM 804 N N . LEU A 1 103 ? 4.173 -2.722 7.556 1.00 91.62 103 LEU A N 1
ATOM 805 C CA . LEU A 1 103 ? 4.212 -1.723 8.622 1.00 91.62 103 LEU A CA 1
ATOM 806 C C . LEU A 1 103 ? 4.991 -0.484 8.160 1.00 91.62 103 LEU A C 1
ATOM 808 O O . LEU A 1 103 ? 5.986 -0.598 7.437 1.00 91.62 103 LEU A O 1
ATOM 812 N N . GLY A 1 104 ? 4.524 0.697 8.561 1.00 83.12 104 GLY A N 1
ATOM 813 C CA . GLY A 1 104 ? 5.174 1.980 8.297 1.00 83.12 104 GLY A CA 1
ATOM 814 C C . GLY A 1 104 ? 6.509 2.122 9.028 1.00 83.12 104 GLY A C 1
ATOM 815 O O . GLY A 1 104 ? 7.466 2.617 8.431 1.00 83.12 104 GLY A O 1
ATOM 816 N N . SER A 1 105 ? 6.594 1.565 10.240 1.00 78.19 105 SER A N 1
ATOM 817 C CA . SER A 1 105 ? 7.767 1.605 11.125 1.00 78.19 105 SER A CA 1
ATOM 818 C C . SER A 1 105 ? 9.039 0.996 10.539 1.00 78.19 105 SER A C 1
ATOM 820 O O . SER A 1 105 ? 10.142 1.369 10.917 1.00 78.19 105 SER A O 1
ATOM 822 N N . THR A 1 106 ? 8.933 0.116 9.537 1.00 73.06 106 THR A N 1
ATOM 823 C CA . THR A 1 106 ? 10.106 -0.419 8.818 1.00 73.06 106 THR A CA 1
ATOM 824 C C . THR A 1 106 ? 10.858 0.656 8.010 1.00 73.06 106 THR A C 1
ATOM 826 O O . THR A 1 106 ? 11.956 0.400 7.527 1.00 73.06 106 THR A O 1
ATOM 829 N N . PHE A 1 107 ? 10.276 1.848 7.834 1.00 68.56 107 PHE A N 1
ATOM 830 C CA . PHE A 1 107 ? 10.813 2.930 6.999 1.00 68.56 107 PHE A CA 1
ATOM 831 C C . PHE A 1 107 ? 10.862 4.282 7.726 1.00 68.56 107 PHE A C 1
ATOM 833 O O . PHE A 1 107 ? 10.924 5.325 7.069 1.00 68.56 107 PHE A O 1
ATOM 840 N N . GLU A 1 108 ? 10.761 4.279 9.054 1.00 71.44 108 GLU A N 1
ATOM 841 C CA . GLU A 1 108 ? 10.830 5.494 9.863 1.00 71.44 108 GLU A CA 1
ATOM 842 C C . GLU A 1 108 ? 12.278 5.957 10.021 1.00 71.44 108 GLU A C 1
ATOM 844 O O . GLU A 1 108 ? 13.177 5.168 10.304 1.00 71.44 108 GLU A O 1
ATOM 849 N N . VAL A 1 109 ? 12.495 7.256 9.809 1.00 70.38 109 VAL A N 1
ATOM 850 C CA . VAL A 1 109 ? 13.798 7.912 10.000 1.00 70.38 109 VAL A CA 1
ATOM 851 C C . VAL A 1 109 ? 13.737 8.877 11.188 1.00 70.38 109 VAL A C 1
ATOM 853 O O . VAL A 1 109 ? 14.701 8.968 11.941 1.00 70.38 109 VAL A O 1
ATOM 856 N N . GLN A 1 110 ? 12.603 9.565 11.392 1.00 66.69 110 GLN A N 1
ATOM 857 C CA . GLN A 1 110 ? 12.330 10.428 12.549 1.00 66.69 110 GLN A CA 1
ATOM 858 C C . 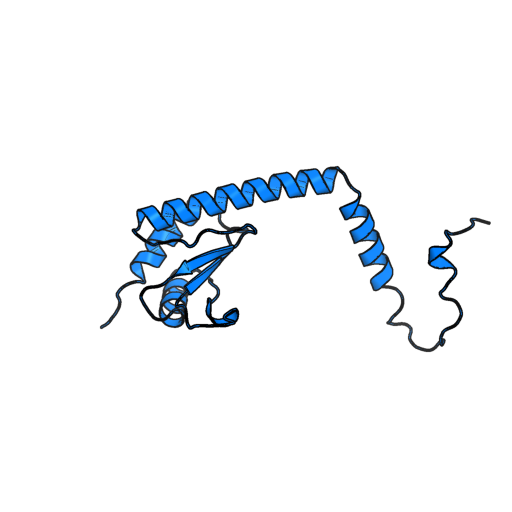GLN A 1 110 ? 10.832 10.401 12.901 1.00 66.69 110 GLN A C 1
ATOM 860 O O . GLN A 1 110 ? 9.995 10.647 12.033 1.00 66.69 110 GLN A O 1
ATOM 865 N N . GLY A 1 111 ? 10.518 10.145 14.176 1.00 61.06 111 GLY A N 1
ATOM 866 C CA . GLY A 1 111 ? 9.151 10.058 14.707 1.00 61.06 111 GLY A CA 1
ATOM 867 C C . GLY A 1 111 ? 8.515 8.668 14.574 1.00 61.06 111 GLY A C 1
ATOM 868 O O . GLY A 1 111 ? 8.859 7.917 13.667 1.00 61.06 111 GLY A O 1
ATOM 869 N N . SER A 1 112 ? 7.591 8.351 15.488 1.00 66.69 112 SER A N 1
ATOM 870 C CA . SER A 1 112 ? 6.711 7.180 15.391 1.00 66.69 112 SER A CA 1
ATOM 871 C C . SER A 1 112 ? 5.412 7.614 14.723 1.00 66.69 112 SER A C 1
ATOM 873 O O . SER A 1 112 ? 4.712 8.484 15.250 1.00 66.69 112 SER A O 1
ATOM 875 N N . VAL A 1 113 ? 5.103 7.055 13.557 1.00 70.75 113 VAL A N 1
ATOM 876 C CA . VAL A 1 113 ? 3.810 7.225 12.899 1.00 70.75 113 VAL A CA 1
ATOM 877 C C . VAL A 1 113 ? 3.194 5.848 12.747 1.00 70.75 113 VAL A C 1
ATOM 879 O O . VAL A 1 113 ? 3.612 5.044 11.914 1.00 70.75 113 VAL A O 1
ATOM 882 N N . GLU A 1 114 ? 2.130 5.604 13.506 1.00 88.44 114 GLU A N 1
ATOM 883 C CA . GLU A 1 114 ? 1.301 4.423 13.312 1.00 88.44 114 GLU A CA 1
ATOM 884 C C . GLU A 1 114 ? 0.711 4.469 11.903 1.00 88.44 114 GLU A C 1
ATOM 886 O O . GLU A 1 114 ? -0.182 5.256 11.597 1.00 88.44 114 GLU A O 1
ATOM 891 N N . ALA A 1 115 ? 1.279 3.680 10.996 1.00 90.38 115 ALA A N 1
ATOM 892 C CA . ALA A 1 115 ? 0.890 3.663 9.599 1.00 90.38 115 ALA A CA 1
ATOM 893 C C . ALA A 1 115 ? 1.135 2.294 8.978 1.00 90.38 115 ALA A C 1
ATOM 895 O O . ALA A 1 115 ? 2.019 1.535 9.383 1.00 90.38 115 ALA A O 1
ATOM 896 N N . ILE A 1 116 ? 0.393 2.013 7.914 1.00 92.94 116 ILE A N 1
ATOM 897 C CA . ILE A 1 116 ? 0.647 0.888 7.017 1.00 92.94 116 ILE A CA 1
ATOM 898 C C . ILE A 1 116 ? 0.914 1.382 5.601 1.00 92.94 116 ILE A C 1
ATOM 900 O O . ILE A 1 116 ? 0.453 2.441 5.172 1.00 92.94 116 ILE A O 1
ATOM 904 N N . ARG A 1 117 ? 1.666 0.579 4.854 1.00 92.50 117 ARG A N 1
ATOM 905 C CA . ARG A 1 117 ? 1.892 0.744 3.425 1.00 92.50 117 ARG A CA 1
ATOM 906 C C . ARG A 1 117 ? 1.111 -0.314 2.660 1.00 92.50 117 ARG A C 1
ATOM 908 O O . ARG A 1 117 ? 1.301 -1.515 2.874 1.00 92.50 117 ARG A O 1
ATOM 915 N N . VAL A 1 118 ? 0.289 0.157 1.731 1.00 93.56 118 VAL A N 1
ATOM 916 C CA . VAL A 1 118 ? -0.535 -0.660 0.840 1.00 93.56 118 VAL A CA 1
ATOM 917 C C . VAL A 1 118 ? 0.007 -0.549 -0.582 1.00 93.56 118 VAL A C 1
ATOM 919 O O . VAL A 1 118 ? 0.186 0.551 -1.103 1.00 93.56 118 VAL A O 1
ATOM 922 N N . THR A 1 119 ? 0.292 -1.688 -1.209 1.00 93.62 119 THR A N 1
ATOM 923 C CA . THR A 1 119 ? 0.796 -1.775 -2.587 1.00 93.62 119 THR A CA 1
ATOM 924 C C . THR A 1 119 ? -0.374 -1.962 -3.551 1.00 93.62 119 THR A C 1
ATOM 926 O O . THR A 1 119 ? -1.069 -2.969 -3.473 1.00 93.62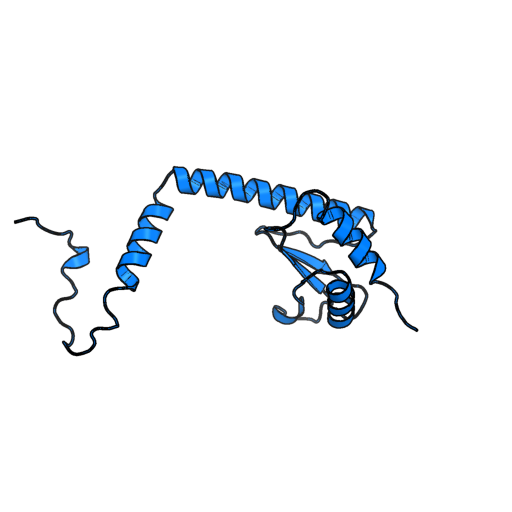 119 THR A O 1
ATOM 929 N N . VAL A 1 120 ? -0.574 -1.035 -4.494 1.00 94.19 120 VAL A N 1
ATOM 930 C CA . VAL A 1 120 ? -1.723 -1.076 -5.423 1.00 94.19 120 VAL A CA 1
ATOM 931 C C . VAL A 1 120 ? -1.459 -1.856 -6.717 1.00 94.19 120 VAL A C 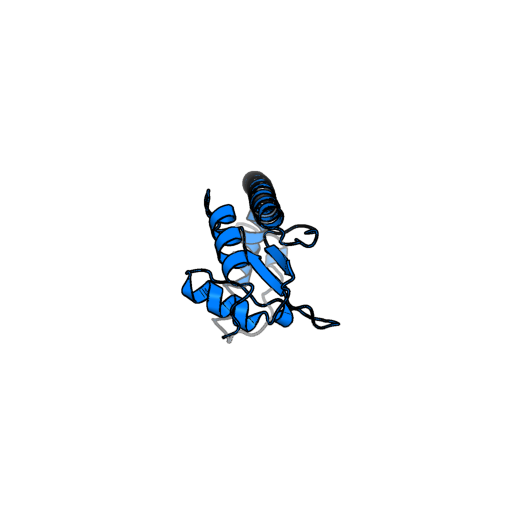1
ATOM 933 O O . VAL A 1 120 ? -2.366 -2.056 -7.526 1.00 94.19 120 VAL A O 1
ATOM 936 N N . SER A 1 121 ? -0.220 -2.306 -6.946 1.00 92.44 121 SER A N 1
ATOM 937 C CA . SER A 1 121 ? 0.185 -2.932 -8.215 1.00 92.44 121 SER A CA 1
ATOM 938 C C . SER A 1 121 ? -0.547 -4.240 -8.522 1.00 92.44 121 SER A C 1
ATOM 940 O O . SER A 1 121 ? -0.696 -4.595 -9.690 1.00 92.44 121 SER A O 1
ATOM 942 N N . THR A 1 122 ? -1.057 -4.925 -7.499 1.00 89.44 122 THR A N 1
ATOM 943 C CA . THR A 1 122 ? -1.807 -6.182 -7.631 1.00 89.44 122 THR A CA 1
ATOM 944 C C . THR A 1 122 ? -3.281 -6.053 -7.257 1.00 89.44 122 THR A C 1
ATOM 946 O O . THR A 1 122 ? -3.987 -7.054 -7.311 1.00 89.44 122 THR A O 1
ATOM 949 N N . LEU A 1 123 ? -3.755 -4.855 -6.885 1.00 92.25 123 LEU A N 1
ATOM 950 C CA . LEU A 1 123 ? -5.174 -4.650 -6.603 1.00 92.25 123 LEU A CA 1
ATOM 951 C C . LEU A 1 123 ? -5.993 -4.807 -7.885 1.00 92.25 123 LEU A C 1
ATOM 953 O O . LEU A 1 123 ? -5.683 -4.200 -8.913 1.00 92.25 123 LEU A O 1
ATOM 957 N N . GLN A 1 124 ? -7.020 -5.640 -7.800 1.00 92.38 124 GLN A N 1
ATOM 958 C CA . GLN A 1 124 ? -8.026 -5.852 -8.833 1.00 92.38 124 GLN A CA 1
ATOM 959 C C . GLN A 1 124 ? -9.249 -4.965 -8.580 1.00 92.38 124 GLN A C 1
ATOM 961 O O . GLN A 1 124 ? -9.411 -4.390 -7.500 1.00 92.38 124 GLN A O 1
ATOM 966 N N . ASP A 1 125 ? -10.128 -4.881 -9.572 1.00 90.69 125 ASP A N 1
ATOM 967 C CA . ASP A 1 125 ? -11.344 -4.078 -9.487 1.00 90.69 125 ASP A CA 1
ATOM 968 C C . ASP A 1 125 ? -12.201 -4.505 -8.279 1.00 90.69 125 ASP A C 1
ATOM 970 O O . ASP A 1 125 ? -12.330 -5.689 -7.960 1.00 90.69 125 ASP A O 1
ATOM 974 N N . GLY A 1 126 ? -12.730 -3.526 -7.540 1.00 93.69 126 GLY A N 1
ATOM 975 C CA . GLY A 1 126 ? -13.503 -3.750 -6.312 1.00 93.69 126 GLY A CA 1
ATOM 976 C C . GLY A 1 126 ? -12.674 -4.078 -5.060 1.00 93.69 126 GLY A C 1
ATOM 977 O O . GLY A 1 126 ? -13.170 -3.936 -3.938 1.00 93.69 126 GLY A O 1
ATOM 978 N N . GLN A 1 127 ? -11.403 -4.478 -5.198 1.00 96.69 127 GLN A N 1
ATOM 979 C CA . GLN A 1 127 ? -10.562 -4.801 -4.039 1.00 96.69 127 GLN A CA 1
ATOM 980 C C . GLN A 1 127 ? -10.212 -3.567 -3.208 1.00 96.69 127 GLN A C 1
ATOM 982 O O . GLN A 1 127 ? -10.090 -3.693 -1.994 1.00 96.69 127 GLN A O 1
ATOM 987 N N . ALA A 1 128 ? -10.093 -2.386 -3.822 1.00 96.69 128 ALA A N 1
ATOM 988 C CA . ALA A 1 128 ? -9.847 -1.132 -3.108 1.00 96.69 128 ALA A CA 1
ATOM 989 C C . ALA A 1 128 ? -10.976 -0.812 -2.111 1.00 96.69 128 ALA A C 1
ATOM 991 O O . ALA A 1 128 ? -10.721 -0.519 -0.944 1.00 96.69 128 ALA A O 1
ATOM 992 N N . GLN A 1 129 ? -12.227 -0.947 -2.553 1.00 97.50 129 GLN A N 1
ATOM 993 C CA . GLN A 1 129 ? -13.419 -0.721 -1.739 1.00 97.50 129 GLN A CA 1
ATOM 994 C C . GLN A 1 129 ? -13.525 -1.762 -0.626 1.00 97.50 129 GLN A C 1
ATOM 996 O O . GLN A 1 129 ? -13.708 -1.406 0.538 1.00 97.50 129 GLN A O 1
ATOM 1001 N N . ARG A 1 130 ? -13.340 -3.046 -0.964 1.00 97.75 130 ARG A N 1
ATOM 1002 C CA . ARG A 1 130 ? -13.346 -4.124 0.031 1.00 97.75 130 ARG A CA 1
ATOM 1003 C C . ARG A 1 130 ? -12.252 -3.925 1.079 1.00 97.75 130 ARG A C 1
ATOM 1005 O O . ARG A 1 130 ? -12.526 -4.065 2.267 1.00 97.75 130 ARG A O 1
ATOM 1012 N N . PHE A 1 131 ? -11.041 -3.567 0.652 1.00 97.81 131 PHE A N 1
ATOM 1013 C CA . PHE A 1 131 ? -9.929 -3.281 1.552 1.00 97.81 131 PHE A CA 1
ATOM 1014 C C . PHE A 1 131 ? -10.256 -2.126 2.500 1.00 97.81 131 PHE A C 1
ATOM 1016 O O . PHE A 1 131 ? -10.019 -2.253 3.696 1.00 97.81 131 PHE A O 1
ATOM 1023 N N . ALA A 1 132 ? -10.822 -1.022 2.002 1.00 97.44 132 ALA A N 1
ATOM 1024 C CA . ALA A 1 132 ? -11.161 0.128 2.836 1.00 97.44 132 ALA A CA 1
ATOM 1025 C C . ALA A 1 132 ? -12.189 -0.224 3.926 1.00 97.44 132 ALA A C 1
ATOM 1027 O O . ALA A 1 132 ? -12.003 0.142 5.088 1.00 97.44 132 ALA A O 1
ATOM 1028 N N . VAL A 1 133 ? -13.235 -0.982 3.575 1.00 97.44 133 VAL A N 1
ATOM 1029 C CA . VAL A 1 133 ? -14.235 -1.486 4.534 1.00 97.44 133 VAL A CA 1
ATOM 1030 C C . VAL A 1 133 ? -13.589 -2.420 5.561 1.00 97.44 133 VAL A C 1
ATOM 1032 O O . VAL A 1 133 ? -13.802 -2.276 6.767 1.00 97.44 133 VAL A O 1
ATOM 1035 N N . ASP A 1 134 ? -12.763 -3.361 5.100 1.00 97.38 134 ASP A N 1
ATOM 1036 C CA . ASP A 1 134 ? -12.064 -4.301 5.974 1.00 97.38 134 ASP A CA 1
ATOM 1037 C C . ASP A 1 134 ? -11.118 -3.581 6.941 1.00 97.38 134 ASP A C 1
ATOM 1039 O O . ASP A 1 134 ? -11.157 -3.871 8.138 1.00 97.38 134 ASP A O 1
ATOM 1043 N N . LEU A 1 135 ? -10.342 -2.608 6.457 1.00 96.50 135 LEU A N 1
ATOM 1044 C CA . LEU A 1 135 ? -9.461 -1.776 7.272 1.00 96.50 135 LEU A CA 1
ATOM 1045 C C . LEU A 1 135 ? -10.248 -0.995 8.323 1.00 96.50 135 LEU A C 1
ATOM 1047 O O . LEU A 1 135 ? -9.875 -1.019 9.495 1.00 96.50 135 LEU A O 1
ATOM 1051 N N . LYS A 1 136 ? -11.360 -0.356 7.939 1.00 95.88 136 LYS A N 1
ATOM 1052 C CA . LYS A 1 136 ? -12.206 0.373 8.889 1.00 95.88 136 LYS A CA 1
ATOM 1053 C C . LYS A 1 136 ? -12.716 -0.538 10.001 1.00 95.88 136 LYS A C 1
ATOM 1055 O O . LYS A 1 136 ? -12.678 -0.148 11.160 1.00 95.88 136 LYS A O 1
ATOM 1060 N N . SER A 1 137 ? -13.123 -1.764 9.666 1.00 95.12 137 SER A N 1
ATOM 1061 C CA . SER A 1 137 ? -13.585 -2.753 10.651 1.00 95.12 137 SER A CA 1
ATOM 1062 C C . SER A 1 137 ? -12.486 -3.270 11.592 1.00 95.12 137 SER A C 1
ATOM 1064 O O . SER A 1 137 ? -12.786 -3.918 12.592 1.00 95.12 137 SER A O 1
ATOM 1066 N N . CYS A 1 138 ? -11.213 -3.018 11.273 1.00 94.12 138 CYS A N 1
ATOM 1067 C CA . CYS A 1 138 ? -10.090 -3.302 12.163 1.00 94.12 138 CYS A CA 1
ATOM 1068 C C . CYS A 1 138 ? -9.860 -2.183 13.190 1.00 94.12 138 CYS A C 1
ATOM 1070 O O . CYS A 1 138 ? -9.184 -2.421 14.192 1.00 94.12 138 CYS A O 1
ATOM 1072 N N . PHE A 1 139 ? -10.405 -0.983 12.969 1.00 90.25 139 PHE A N 1
ATOM 1073 C CA . PHE A 1 139 ? -10.369 0.104 13.944 1.00 90.25 139 PHE A CA 1
ATOM 1074 C C . PHE A 1 139 ? -11.465 -0.163 14.973 1.00 90.25 139 PHE A C 1
ATOM 1076 O O . PHE A 1 139 ? -12.608 -0.407 14.605 1.00 90.25 139 PHE A O 1
ATOM 1083 N N . ALA A 1 140 ? -11.109 -0.157 16.256 1.00 71.69 140 ALA A N 1
ATOM 1084 C CA . ALA A 1 140 ? -11.952 -0.638 17.352 1.00 71.69 140 ALA A CA 1
ATOM 1085 C C . ALA A 1 140 ? -12.219 -2.159 17.339 1.00 71.69 140 ALA A C 1
ATOM 1087 O O . ALA A 1 140 ? -13.283 -2.662 16.987 1.00 71.69 140 ALA A O 1
ATOM 1088 N N . ARG A 1 141 ? -11.249 -2.888 17.892 1.00 59.88 141 ARG A N 1
ATOM 1089 C CA . ARG A 1 141 ? -11.514 -4.030 18.772 1.00 59.88 141 ARG A CA 1
ATOM 1090 C C . ARG A 1 141 ? -10.636 -3.871 20.005 1.00 59.88 141 ARG A C 1
ATOM 1092 O O . ARG A 1 141 ? -9.489 -4.301 20.005 1.00 59.88 141 ARG A O 1
ATOM 1099 N N . ARG A 1 142 ? -11.168 -3.234 21.043 1.00 51.53 142 ARG A N 1
ATOM 1100 C CA . ARG A 1 142 ? -10.737 -3.540 22.409 1.00 51.53 142 ARG A CA 1
ATOM 1101 C C . ARG A 1 142 ? -11.810 -4.454 23.010 1.00 51.53 142 ARG A C 1
ATOM 1103 O O . ARG A 1 142 ? -12.982 -4.177 22.750 1.00 51.53 142 ARG A O 1
ATOM 1110 N N . PRO A 1 143 ? -11.439 -5.564 23.673 1.00 45.81 143 PRO A N 1
ATOM 1111 C CA . PRO A 1 143 ? -12.383 -6.290 24.517 1.00 45.81 143 PRO A CA 1
ATOM 1112 C C . PRO A 1 143 ? -12.946 -5.377 25.612 1.00 45.81 143 PRO A C 1
ATOM 1114 O O . PRO A 1 143 ? -12.252 -4.397 25.978 1.00 45.81 143 PRO A O 1
#

Foldseek 3Di:
DDDDDPVPVPPPPDDDPDPPPPPPVVVVVVVVVCLVPDPVNVVVVVVLQVVLVVLQVLLCVLLVVLVWHWDDDPGDNKTKTFDPDALVLLQVQVVVVVDHWAFPVVPDPDDDTGIIIDGRSPDDPPNSNVSSVSSSVSRDDDD